Protein AF-A0A2N3T7X9-F1 (afdb_monomer_lite)

Structure (mmCIF, N/CA/C/O backbone):
data_AF-A0A2N3T7X9-F1
#
_entry.id   AF-A0A2N3T7X9-F1
#
loop_
_atom_site.group_PDB
_atom_site.id
_atom_site.type_symbol
_atom_site.label_atom_id
_atom_site.label_alt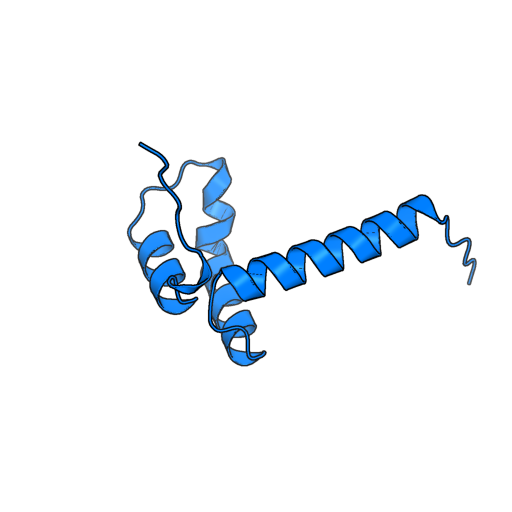_id
_atom_site.label_comp_id
_atom_site.label_asym_id
_atom_site.label_entity_id
_atom_site.label_seq_id
_atom_site.pdbx_PDB_ins_code
_atom_site.Cartn_x
_atom_site.Cartn_y
_atom_site.Cartn_z
_atom_site.occupancy
_atom_site.B_iso_or_equiv
_atom_site.auth_seq_id
_atom_site.auth_comp_id
_atom_site.auth_asym_id
_atom_site.auth_atom_id
_atom_site.pdbx_PDB_model_num
ATOM 1 N N . MET A 1 1 ? -0.198 12.149 -25.163 1.00 48.09 1 MET A N 1
ATOM 2 C CA . MET A 1 1 ? -0.502 10.783 -24.685 1.00 48.09 1 MET A CA 1
ATOM 3 C C . MET A 1 1 ? -0.951 10.898 -23.240 1.00 48.09 1 MET A C 1
ATOM 5 O O . MET A 1 1 ? -0.142 11.251 -22.393 1.00 48.09 1 MET A O 1
ATOM 9 N N . ARG A 1 2 ? -2.253 10.752 -22.975 1.00 45.81 2 ARG A N 1
ATOM 10 C CA . ARG A 1 2 ? -2.785 10.798 -21.609 1.00 45.81 2 ARG A CA 1
ATOM 11 C C . ARG A 1 2 ? -2.506 9.427 -20.996 1.00 45.81 2 ARG A C 1
ATOM 13 O O . ARG A 1 2 ? -3.101 8.445 -21.424 1.00 45.81 2 ARG A O 1
ATOM 20 N N . TYR A 1 3 ? -1.544 9.349 -20.082 1.00 59.81 3 TYR A N 1
ATOM 21 C CA . TYR A 1 3 ? -1.320 8.153 -19.274 1.00 59.81 3 TYR A CA 1
ATOM 22 C C . TYR A 1 3 ? -2.425 8.098 -18.222 1.00 59.81 3 TYR A C 1
ATOM 24 O O . TYR A 1 3 ? -2.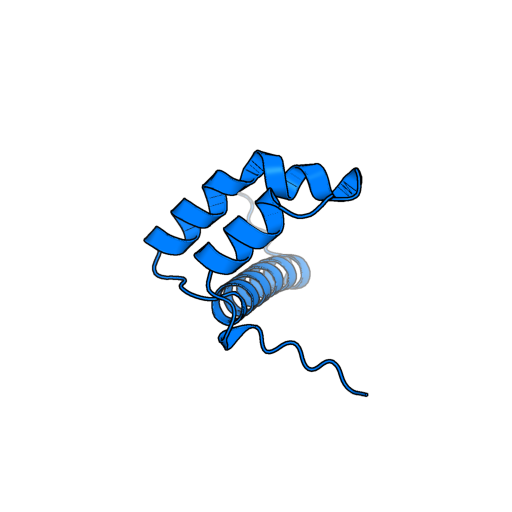223 8.480 -17.072 1.00 59.81 3 TYR A O 1
ATOM 32 N N . ASP A 1 4 ? -3.627 7.720 -18.650 1.00 67.69 4 ASP A N 1
ATOM 33 C CA . ASP A 1 4 ? -4.737 7.478 -17.738 1.00 67.69 4 ASP A CA 1
ATOM 34 C C . ASP A 1 4 ? -4.457 6.142 -17.042 1.00 67.69 4 ASP A C 1
ATOM 36 O O . ASP A 1 4 ? -4.768 5.060 -17.542 1.00 67.69 4 ASP A O 1
ATOM 40 N N . ILE A 1 5 ? -3.717 6.218 -15.934 1.00 76.81 5 ILE A N 1
ATOM 41 C CA . ILE A 1 5 ? -3.462 5.062 -15.083 1.00 76.81 5 ILE A CA 1
ATOM 42 C C . ILE A 1 5 ? -4.764 4.781 -14.347 1.00 76.81 5 ILE A C 1
ATOM 44 O O . ILE A 1 5 ? -5.116 5.451 -13.375 1.00 76.81 5 ILE A O 1
ATOM 48 N N . ASP A 1 6 ? -5.479 3.779 -14.836 1.00 84.75 6 ASP A N 1
ATOM 49 C CA . ASP A 1 6 ? -6.717 3.330 -14.230 1.00 84.75 6 ASP A CA 1
ATOM 50 C C . ASP A 1 6 ? -6.424 2.550 -12.939 1.00 84.75 6 ASP A C 1
ATOM 52 O O . ASP A 1 6 ? -6.099 1.360 -12.949 1.00 84.75 6 ASP A O 1
ATOM 56 N N . LEU A 1 7 ? -6.541 3.245 -11.807 1.00 86.75 7 LEU A N 1
ATOM 57 C CA . LEU A 1 7 ? -6.307 2.693 -10.470 1.00 86.75 7 LEU A CA 1
ATOM 58 C C . LEU A 1 7 ? -7.310 1.597 -10.085 1.00 86.75 7 LEU A C 1
ATOM 60 O O . LEU A 1 7 ? -7.046 0.847 -9.147 1.00 86.75 7 LEU A O 1
ATOM 64 N N . SER A 1 8 ? -8.448 1.488 -10.779 1.00 87.44 8 SER A N 1
ATOM 65 C CA . SER A 1 8 ? -9.421 0.419 -10.523 1.00 87.44 8 SER A CA 1
ATOM 66 C C . SER A 1 8 ? -8.909 -0.947 -10.987 1.00 87.44 8 SER A C 1
ATOM 68 O O . SER A 1 8 ? -9.276 -1.972 -10.418 1.00 87.44 8 SER A O 1
ATOM 70 N N . LYS A 1 9 ? -8.002 -0.959 -11.972 1.00 89.31 9 LYS A N 1
ATOM 71 C CA . LYS A 1 9 ? -7.402 -2.176 -12.535 1.00 89.31 9 LYS A CA 1
ATOM 72 C C . LYS A 1 9 ? -6.192 -2.672 -11.755 1.00 89.31 9 LYS A C 1
ATOM 74 O O . LYS A 1 9 ? -5.731 -3.782 -11.996 1.00 89.31 9 LYS A O 1
ATOM 79 N N . ILE A 1 10 ? -5.662 -1.857 -10.844 1.00 90.00 10 ILE A N 1
ATOM 80 C CA . ILE A 1 10 ? -4.492 -2.209 -10.045 1.00 90.00 10 ILE A CA 1
ATOM 81 C C . ILE A 1 10 ? -4.980 -2.735 -8.701 1.00 90.00 10 ILE A C 1
ATOM 83 O O . ILE A 1 10 ? -5.448 -1.971 -7.849 1.00 90.00 10 ILE A O 1
ATOM 87 N N . SER A 1 11 ? -4.866 -4.049 -8.516 1.00 92.12 11 SER A N 1
ATOM 88 C CA . SER A 1 11 ? -5.175 -4.680 -7.238 1.00 92.12 11 SER A CA 1
ATOM 89 C C . SER A 1 11 ? -4.143 -4.304 -6.171 1.00 92.12 11 SER A C 1
ATOM 91 O O . SER A 1 11 ? -3.008 -3.919 -6.473 1.00 92.12 11 SER A O 1
ATOM 93 N N . ILE A 1 12 ? -4.515 -4.443 -4.898 1.00 91.12 12 ILE A N 1
ATOM 94 C CA . ILE A 1 12 ? -3.579 -4.231 -3.785 1.00 91.12 12 ILE A CA 1
ATOM 95 C C . ILE A 1 12 ? -2.383 -5.200 -3.857 1.00 91.12 12 ILE A C 1
ATOM 97 O O . ILE A 1 12 ? -1.264 -4.808 -3.525 1.00 91.12 12 ILE A O 1
ATOM 101 N N . ASP A 1 13 ? -2.577 -6.433 -4.336 1.00 90.25 13 ASP A N 1
ATOM 102 C CA . ASP A 1 13 ? -1.483 -7.396 -4.517 1.00 90.25 13 ASP A CA 1
ATOM 103 C C . ASP A 1 13 ? -0.544 -7.009 -5.662 1.00 90.25 13 ASP A C 1
ATOM 105 O O . ASP A 1 13 ? 0.674 -7.138 -5.529 1.00 90.25 13 ASP A O 1
ATOM 109 N N . ASP A 1 14 ? -1.083 -6.510 -6.776 1.00 90.94 14 ASP A N 1
ATOM 110 C CA . ASP A 1 14 ? -0.255 -6.048 -7.894 1.00 90.94 14 ASP A CA 1
ATOM 111 C C . ASP A 1 14 ? 0.559 -4.829 -7.481 1.00 90.94 14 ASP A C 1
ATOM 113 O O . ASP A 1 14 ? 1.766 -4.773 -7.715 1.00 90.94 14 ASP A O 1
ATOM 117 N N . TYR A 1 15 ? -0.067 -3.891 -6.770 1.00 89.25 15 TYR A N 1
ATOM 118 C CA . TYR A 1 15 ? 0.641 -2.745 -6.219 1.00 89.25 15 TYR A CA 1
ATOM 119 C C . TYR A 1 15 ? 1.738 -3.153 -5.232 1.00 89.25 15 TYR A C 1
ATOM 121 O O . TYR A 1 15 ? 2.834 -2.591 -5.258 1.00 89.25 15 TYR A O 1
ATOM 129 N N . LYS A 1 16 ? 1.488 -4.175 -4.405 1.00 89.56 16 LYS A N 1
ATOM 130 C CA . LYS A 1 16 ? 2.499 -4.744 -3.509 1.00 89.56 16 LYS A CA 1
ATOM 131 C C . LYS A 1 16 ? 3.711 -5.264 -4.289 1.00 89.56 16 LYS A C 1
ATOM 133 O O . LYS A 1 16 ? 4.836 -4.878 -3.985 1.00 89.56 16 LYS A O 1
ATOM 138 N N . LYS A 1 17 ? 3.493 -6.063 -5.337 1.00 89.81 17 LYS A N 1
ATOM 139 C CA . LYS A 1 17 ? 4.575 -6.574 -6.203 1.00 89.81 17 LYS A CA 1
ATOM 140 C C . LYS A 1 17 ? 5.342 -5.447 -6.898 1.00 89.81 17 LYS A C 1
ATOM 142 O O . LYS A 1 17 ? 6.566 -5.513 -7.030 1.00 89.81 17 LYS A O 1
ATOM 147 N N . ILE A 1 18 ? 4.640 -4.394 -7.321 1.00 88.56 18 ILE A N 1
ATOM 148 C CA . ILE A 1 18 ? 5.260 -3.205 -7.916 1.00 88.56 18 ILE A CA 1
ATOM 149 C C . ILE A 1 18 ? 6.169 -2.524 -6.887 1.00 88.56 18 ILE A C 1
ATOM 151 O O . ILE A 1 18 ? 7.325 -2.253 -7.192 1.00 88.56 18 ILE A O 1
ATOM 155 N N . LEU A 1 19 ? 5.706 -2.309 -5.654 1.00 87.44 19 LEU A N 1
ATOM 156 C CA . LEU A 1 19 ? 6.516 -1.711 -4.583 1.00 87.44 19 LEU A CA 1
ATOM 157 C C . LEU A 1 19 ? 7.738 -2.559 -4.198 1.00 87.44 19 LEU A C 1
ATOM 159 O O . LEU A 1 19 ? 8.791 -2.011 -3.863 1.00 87.44 19 LEU A O 1
ATOM 163 N N . GLU A 1 20 ? 7.620 -3.886 -4.238 1.00 86.56 20 GLU A N 1
ATOM 164 C CA . GLU A 1 20 ? 8.730 -4.796 -3.932 1.00 86.56 20 GLU A CA 1
ATOM 165 C C . GLU A 1 20 ? 9.814 -4.763 -5.013 1.00 86.56 20 GLU A C 1
ATOM 167 O O . GLU A 1 20 ? 11.002 -4.690 -4.680 1.00 86.56 20 GLU A O 1
ATOM 172 N N . SER A 1 21 ? 9.401 -4.772 -6.284 1.00 86.75 21 SER A N 1
ATOM 173 C CA . SER A 1 21 ? 10.293 -4.822 -7.450 1.00 86.75 21 SER A CA 1
ATOM 174 C C . SER A 1 21 ? 10.855 -3.460 -7.865 1.00 86.75 21 SER A C 1
ATOM 176 O O . SER A 1 21 ? 11.935 -3.393 -8.450 1.00 86.75 21 SER A O 1
ATOM 178 N N . THR A 1 22 ? 10.165 -2.364 -7.543 1.00 87.38 22 THR A N 1
ATOM 179 C CA . THR A 1 22 ? 10.583 -1.016 -7.940 1.00 87.38 22 THR A CA 1
ATOM 180 C C . THR A 1 22 ? 11.720 -0.502 -7.061 1.00 87.38 22 THR A C 1
ATOM 182 O O . THR A 1 22 ? 11.693 -0.601 -5.830 1.00 87.38 22 THR A O 1
ATOM 185 N N . HIS A 1 23 ? 12.716 0.121 -7.692 1.00 86.25 23 HIS A N 1
ATOM 186 C CA . HIS A 1 23 ? 13.714 0.912 -6.984 1.00 86.25 23 HIS A CA 1
ATOM 187 C C . HIS A 1 23 ? 13.094 2.246 -6.546 1.00 86.25 23 HIS A C 1
ATOM 189 O O . HIS A 1 23 ? 12.907 3.158 -7.350 1.00 86.25 23 HIS A O 1
ATOM 195 N N . LEU A 1 24 ? 12.724 2.339 -5.269 1.00 83.81 24 LEU A N 1
ATOM 196 C CA . LEU A 1 24 ? 12.091 3.527 -4.703 1.00 83.81 24 LEU A CA 1
ATOM 197 C C . LEU A 1 24 ? 13.135 4.576 -4.315 1.00 83.81 24 LEU A C 1
ATOM 199 O O . LEU A 1 24 ? 14.168 4.256 -3.725 1.00 83.81 24 LEU A O 1
ATOM 203 N N . ILE A 1 25 ? 12.815 5.845 -4.572 1.00 88.88 25 ILE A N 1
ATOM 204 C CA . ILE A 1 25 ? 13.587 6.975 -4.049 1.00 88.88 25 ILE A CA 1
ATOM 205 C C . ILE A 1 25 ? 13.580 6.970 -2.507 1.00 88.88 25 ILE A C 1
ATOM 207 O O . ILE A 1 25 ? 12.638 6.446 -1.904 1.00 88.88 25 ILE A O 1
ATOM 211 N N . PRO A 1 26 ? 14.581 7.575 -1.837 1.00 82.38 26 PRO A N 1
ATOM 212 C CA . PRO A 1 26 ? 14.736 7.493 -0.382 1.00 82.38 26 PRO A CA 1
ATOM 213 C C . PRO A 1 26 ? 13.476 7.888 0.396 1.00 82.38 26 PRO A C 1
ATOM 215 O O . PRO A 1 26 ? 13.083 7.190 1.324 1.00 82.38 26 PRO A O 1
ATOM 218 N N . SER A 1 27 ? 12.787 8.946 -0.039 1.00 83.25 27 SER A N 1
ATOM 219 C CA . SER A 1 27 ? 11.546 9.434 0.575 1.00 83.25 27 SER A CA 1
ATOM 220 C C . SER A 1 27 ? 10.383 8.438 0.505 1.00 83.25 27 SER A C 1
ATOM 222 O O . SER A 1 27 ? 9.434 8.548 1.274 1.00 83.25 27 SER A O 1
ATOM 224 N N . TRP A 1 28 ? 10.428 7.476 -0.417 1.00 82.94 28 TRP A N 1
ATOM 225 C CA . TRP A 1 28 ? 9.385 6.467 -0.615 1.00 82.94 28 TRP A CA 1
ATOM 226 C C . TRP A 1 28 ? 9.727 5.123 0.035 1.00 82.94 28 TRP A C 1
ATOM 228 O O . TRP A 1 28 ? 8.879 4.233 0.046 1.00 82.94 28 TRP A O 1
ATOM 238 N N . LYS A 1 29 ? 10.918 4.970 0.640 1.00 84.56 29 LYS A N 1
ATOM 239 C CA . LYS A 1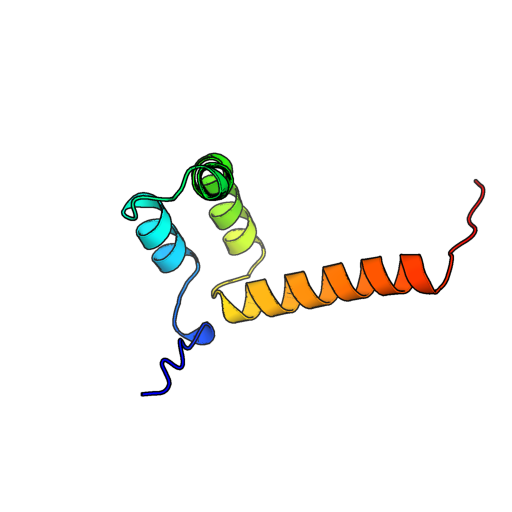 29 ? 11.294 3.746 1.375 1.00 84.56 29 LYS A CA 1
ATOM 240 C C . LYS A 1 29 ? 10.285 3.372 2.456 1.00 84.56 29 LYS A C 1
ATOM 242 O O . LYS A 1 29 ? 9.996 2.190 2.613 1.00 84.56 29 LYS A O 1
ATOM 247 N N . ILE A 1 30 ? 9.680 4.368 3.102 1.00 84.62 30 ILE A N 1
ATOM 248 C CA . ILE A 1 30 ? 8.639 4.175 4.117 1.00 84.62 30 ILE A CA 1
ATOM 249 C C . ILE A 1 30 ? 7.467 3.318 3.605 1.00 84.62 30 ILE A C 1
ATOM 251 O O . ILE A 1 30 ? 6.889 2.545 4.366 1.00 84.62 30 ILE A O 1
ATOM 255 N N . LEU A 1 31 ? 7.138 3.390 2.309 1.00 83.06 31 LEU A N 1
ATOM 256 C CA . LEU A 1 31 ? 6.076 2.582 1.700 1.00 83.06 31 LEU A CA 1
ATOM 257 C C . LEU A 1 31 ? 6.462 1.103 1.611 1.00 83.06 31 LEU A C 1
ATOM 259 O O . LEU A 1 31 ? 5.612 0.232 1.777 1.00 83.06 31 LEU A O 1
ATOM 263 N N . LYS A 1 32 ? 7.746 0.821 1.374 1.00 83.81 32 LYS A N 1
ATOM 264 C CA . LYS A 1 32 ? 8.288 -0.541 1.332 1.00 83.81 32 LYS A CA 1
ATOM 265 C C . LYS A 1 32 ? 8.472 -1.121 2.731 1.00 83.81 32 LYS A C 1
ATOM 267 O O . LYS A 1 32 ? 8.194 -2.295 2.939 1.00 83.81 32 LYS A O 1
ATOM 272 N N . GLU A 1 33 ? 8.870 -0.304 3.700 1.00 85.25 33 GLU A N 1
ATOM 273 C CA . GLU A 1 33 ? 8.975 -0.713 5.108 1.00 85.25 33 GLU A CA 1
ATOM 274 C C . GLU A 1 33 ? 7.604 -1.061 5.701 1.00 85.25 33 GLU A C 1
ATOM 276 O O . GLU A 1 33 ? 7.464 -2.039 6.430 1.00 85.25 33 GLU A O 1
ATOM 281 N N . ASN A 1 34 ? 6.562 -0.318 5.318 1.00 85.50 34 ASN A N 1
ATOM 282 C CA . ASN A 1 34 ? 5.194 -0.528 5.793 1.00 85.50 34 ASN A CA 1
ATOM 283 C C . ASN A 1 34 ? 4.345 -1.372 4.833 1.00 85.50 34 ASN A C 1
ATOM 285 O O . ASN A 1 34 ? 3.115 -1.348 4.894 1.00 85.50 34 ASN A O 1
ATOM 289 N N . ILE A 1 35 ? 4.969 -2.156 3.952 1.00 85.62 35 ILE A N 1
ATOM 290 C CA . ILE A 1 35 ? 4.258 -2.903 2.908 1.00 85.62 35 ILE A CA 1
ATOM 291 C C . ILE A 1 35 ? 3.254 -3.925 3.465 1.00 85.62 35 ILE A C 1
ATOM 293 O O . ILE A 1 35 ? 2.239 -4.232 2.839 1.00 85.62 35 ILE A O 1
ATOM 297 N N . ASN A 1 36 ? 3.481 -4.402 4.691 1.00 84.25 36 ASN A N 1
ATOM 298 C CA . ASN A 1 36 ? 2.561 -5.287 5.402 1.00 84.25 36 ASN A CA 1
ATOM 299 C C . ASN A 1 36 ? 1.190 -4.641 5.653 1.00 84.25 36 ASN A C 1
ATOM 301 O O . ASN A 1 36 ? 0.186 -5.354 5.688 1.00 84.25 36 ASN A O 1
ATOM 305 N N . HIS A 1 37 ? 1.115 -3.309 5.733 1.00 84.94 37 HIS A N 1
ATOM 306 C CA . HIS A 1 37 ? -0.143 -2.584 5.920 1.00 84.94 37 HIS A CA 1
ATOM 307 C C . HIS A 1 37 ? -1.090 -2.766 4.730 1.00 84.94 37 HIS A C 1
ATOM 309 O O . HIS A 1 37 ? -2.301 -2.811 4.926 1.00 84.94 37 HIS A O 1
ATOM 315 N N . LEU A 1 38 ? -0.565 -2.965 3.514 1.00 85.56 38 LEU A N 1
ATOM 316 C CA . LEU A 1 38 ? -1.385 -3.295 2.341 1.00 85.56 38 LEU A CA 1
ATOM 317 C C . LEU A 1 38 ? -2.145 -4.613 2.534 1.00 85.56 38 LEU A C 1
ATOM 319 O O . LEU A 1 38 ? -3.283 -4.748 2.099 1.00 85.56 38 LEU A O 1
ATOM 323 N N . THR A 1 39 ? -1.554 -5.568 3.254 1.00 85.62 39 THR A N 1
ATOM 324 C CA . THR A 1 39 ? -2.214 -6.844 3.569 1.00 85.62 39 THR A CA 1
ATOM 325 C C . THR A 1 39 ? -3.381 -6.642 4.537 1.00 85.62 39 THR A C 1
ATOM 327 O O . THR A 1 39 ? -4.409 -7.297 4.400 1.00 85.62 39 THR A O 1
ATOM 330 N N . ILE A 1 40 ? -3.240 -5.728 5.502 1.00 86.94 40 ILE A N 1
ATOM 331 C CA . ILE A 1 40 ? -4.309 -5.370 6.447 1.00 86.94 40 ILE A CA 1
ATOM 332 C C . ILE A 1 40 ? -5.444 -4.666 5.699 1.00 86.94 40 ILE A C 1
ATOM 334 O O . ILE A 1 40 ? -6.591 -5.076 5.804 1.00 86.94 40 ILE A O 1
ATOM 338 N N . ILE A 1 41 ? -5.107 -3.683 4.861 1.00 85.81 41 ILE A N 1
ATOM 339 C CA . ILE A 1 41 ? -6.051 -2.963 3.992 1.00 85.81 41 ILE A CA 1
ATOM 340 C C . ILE A 1 41 ? -6.865 -3.941 3.134 1.00 85.81 41 ILE A C 1
ATOM 342 O O . ILE A 1 41 ? -8.085 -3.824 3.051 1.00 85.81 41 ILE A O 1
ATOM 346 N N . LYS A 1 42 ? -6.211 -4.958 2.564 1.00 86.38 42 LYS A N 1
ATOM 347 C CA . LYS A 1 42 ? -6.889 -6.010 1.800 1.00 86.38 42 LYS A CA 1
ATOM 348 C C . LYS A 1 42 ? -7.864 -6.832 2.649 1.00 86.38 42 LYS A C 1
ATOM 350 O O . LYS A 1 42 ? -8.940 -7.176 2.172 1.00 86.38 42 LYS A O 1
ATOM 355 N N . LYS A 1 43 ? -7.504 -7.153 3.898 1.00 86.50 43 LYS A N 1
ATOM 356 C CA . LYS A 1 43 ? -8.379 -7.892 4.828 1.00 86.50 43 LYS A CA 1
ATOM 357 C C . LYS A 1 43 ? -9.627 -7.101 5.223 1.00 86.50 43 LYS A C 1
ATOM 359 O O . LYS A 1 43 ? -10.669 -7.710 5.417 1.00 86.50 43 LYS A O 1
ATOM 364 N N . GLU A 1 44 ? -9.532 -5.776 5.273 1.00 86.00 44 GLU A N 1
ATOM 365 C CA . GLU A 1 44 ? -10.659 -4.865 5.527 1.00 86.00 44 GLU A CA 1
ATOM 366 C C . GLU A 1 44 ? -11.610 -4.715 4.317 1.00 86.00 44 GLU A C 1
ATOM 368 O O . GLU A 1 44 ? -12.540 -3.913 4.353 1.00 86.00 44 GLU A O 1
ATOM 373 N N . GLY A 1 45 ? -11.397 -5.475 3.234 1.00 85.44 45 GLY A N 1
ATOM 374 C CA . GLY A 1 45 ? -12.273 -5.489 2.057 1.00 85.44 45 GLY A CA 1
ATOM 375 C C . GLY A 1 45 ? -11.912 -4.470 0.974 1.00 85.44 45 GLY A C 1
ATOM 376 O O . GLY A 1 45 ? -12.737 -4.179 0.116 1.00 85.44 45 GLY A O 1
ATOM 377 N N . ILE A 1 46 ? -10.695 -3.915 0.997 1.00 89.19 46 ILE A N 1
ATOM 378 C CA . ILE A 1 46 ? -10.211 -2.979 -0.029 1.00 89.19 46 ILE A CA 1
ATOM 379 C C . ILE A 1 46 ? -9.381 -3.758 -1.049 1.00 89.19 46 ILE A C 1
ATOM 381 O O . ILE A 1 46 ? -8.296 -4.249 -0.734 1.00 89.19 46 ILE A O 1
ATOM 385 N N . HIS A 1 47 ? -9.865 -3.864 -2.286 1.00 89.25 47 HIS A N 1
ATOM 386 C CA . HIS A 1 47 ? -9.287 -4.779 -3.271 1.00 89.25 47 HIS A CA 1
ATOM 387 C C . HIS A 1 47 ? -8.413 -4.085 -4.318 1.00 89.25 47 HIS A C 1
ATOM 389 O O . HIS A 1 47 ? -7.496 -4.712 -4.857 1.00 89.25 47 HIS A O 1
ATOM 395 N N . ASN A 1 48 ? -8.639 -2.795 -4.578 1.00 91.31 48 ASN A N 1
ATOM 396 C CA . ASN A 1 48 ? -7.896 -2.028 -5.582 1.00 91.31 48 ASN A CA 1
ATOM 397 C C . ASN A 1 48 ? -7.458 -0.636 -5.092 1.00 91.31 48 ASN A C 1
ATOM 399 O O . ASN A 1 48 ? -7.907 -0.121 -4.062 1.00 91.31 48 ASN A O 1
ATOM 403 N N . LEU A 1 49 ? -6.551 -0.011 -5.850 1.00 89.69 49 LEU A N 1
ATOM 404 C CA . LEU A 1 49 ? -6.013 1.311 -5.523 1.00 89.69 49 LEU A CA 1
ATOM 405 C C . LEU A 1 49 ? -7.047 2.433 -5.622 1.00 89.69 49 LEU A C 1
ATOM 407 O O . LEU A 1 49 ? -6.920 3.431 -4.909 1.00 89.69 49 LEU A O 1
ATOM 411 N N . HIS A 1 50 ? -8.065 2.291 -6.471 1.00 90.50 50 HIS A N 1
ATOM 412 C CA . HIS A 1 50 ? -9.141 3.274 -6.549 1.00 90.50 50 HIS A CA 1
ATOM 413 C C . HIS A 1 50 ? -9.919 3.336 -5.225 1.00 90.50 50 HIS A C 1
ATOM 415 O O . HIS A 1 50 ? -10.104 4.419 -4.670 1.00 90.50 50 HIS A O 1
ATOM 421 N N . GLU A 1 51 ? -10.336 2.194 -4.678 1.00 89.00 51 GLU A N 1
ATOM 422 C CA . GLU A 1 51 ? -11.028 2.107 -3.385 1.00 89.00 51 GLU A CA 1
ATOM 423 C C . GLU A 1 51 ? -10.177 2.670 -2.247 1.00 89.00 51 GLU A C 1
ATOM 425 O O . GLU A 1 51 ? -10.647 3.505 -1.467 1.00 89.00 51 GLU A O 1
ATOM 430 N N . LEU A 1 52 ? -8.895 2.295 -2.206 1.00 88.12 52 LEU A N 1
ATOM 431 C CA . LEU A 1 52 ? -7.954 2.835 -1.230 1.00 88.12 52 LEU A CA 1
ATOM 432 C C . LEU A 1 52 ? -7.869 4.365 -1.326 1.00 88.12 52 LEU A C 1
ATOM 434 O O . LEU A 1 52 ? -7.941 5.060 -0.310 1.00 88.12 52 LEU A O 1
ATOM 438 N N . GLN A 1 53 ? -7.768 4.911 -2.541 1.00 88.31 53 GLN A N 1
ATOM 439 C CA . GLN A 1 53 ? -7.715 6.354 -2.757 1.00 88.31 53 GLN A CA 1
ATOM 440 C C . GLN A 1 53 ? -8.993 7.053 -2.270 1.00 88.31 53 GLN A C 1
ATOM 442 O O . GLN A 1 53 ? -8.900 8.107 -1.638 1.00 88.31 53 GLN A O 1
ATOM 447 N N . GLN A 1 54 ? -10.173 6.491 -2.539 1.00 88.56 54 GLN A N 1
ATOM 448 C CA . GLN A 1 54 ? -11.453 7.060 -2.101 1.00 88.56 54 GLN A CA 1
ATOM 449 C C . GLN A 1 54 ? -11.558 7.106 -0.573 1.00 88.56 54 GLN A C 1
ATOM 451 O O . GLN A 1 54 ? -11.948 8.128 -0.005 1.00 88.56 54 GLN A O 1
ATOM 456 N N . ILE A 1 55 ? -11.146 6.036 0.107 1.00 85.88 55 ILE A N 1
ATOM 457 C CA . ILE A 1 55 ? -11.175 5.953 1.571 1.00 85.88 55 ILE A CA 1
ATOM 458 C C . ILE A 1 55 ? -10.196 6.950 2.190 1.00 85.88 55 ILE A C 1
ATOM 460 O O . ILE A 1 55 ? -10.562 7.688 3.108 1.00 85.88 55 ILE A O 1
ATOM 464 N N . LEU A 1 56 ? -8.973 7.034 1.659 1.00 84.31 56 LEU A N 1
ATOM 465 C CA . LEU A 1 56 ? -7.979 8.003 2.122 1.00 84.31 56 LEU A CA 1
ATOM 466 C C . LEU A 1 56 ? -8.457 9.440 1.905 1.00 84.31 56 LEU A C 1
ATOM 468 O O . LEU A 1 56 ? -8.386 10.247 2.831 1.00 84.31 56 LEU A O 1
ATOM 472 N N . LYS A 1 57 ? -9.019 9.753 0.730 1.00 84.38 57 LYS A N 1
ATOM 473 C CA . LYS A 1 57 ? -9.626 11.063 0.448 1.00 84.38 57 LYS A CA 1
ATOM 474 C C . LYS A 1 57 ? -10.754 11.379 1.424 1.00 84.38 57 LYS A C 1
ATOM 476 O O . LYS A 1 57 ? -10.788 12.485 1.953 1.00 84.38 57 LYS A O 1
ATOM 481 N N . LYS A 1 58 ? -11.640 10.421 1.714 1.00 81.19 58 LYS A N 1
ATOM 482 C CA . LYS A 1 58 ? -12.743 10.602 2.668 1.00 81.19 58 LYS A CA 1
ATOM 483 C C . LYS A 1 58 ? -12.231 10.836 4.089 1.00 81.19 58 LYS A C 1
ATOM 485 O O . LYS A 1 58 ? -12.710 11.753 4.746 1.00 81.19 58 LYS A O 1
ATOM 490 N N . LYS A 1 59 ? -11.232 10.073 4.546 1.00 76.75 59 LYS A N 1
ATOM 491 C CA 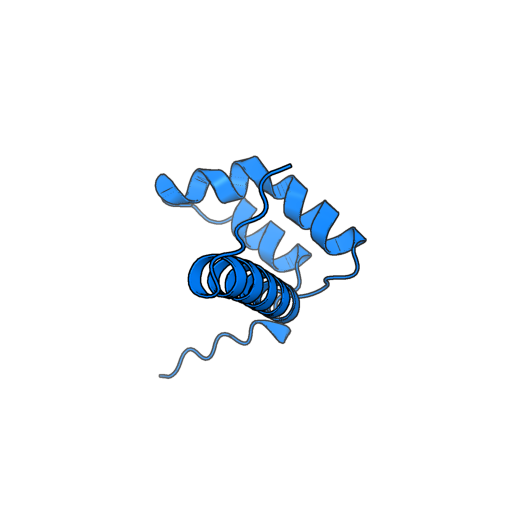. LYS A 1 59 ? -10.613 10.245 5.872 1.00 76.75 59 LYS A CA 1
ATOM 492 C C . LYS A 1 59 ? -9.911 11.598 5.998 1.00 76.75 59 LYS A C 1
ATOM 494 O O . LYS A 1 59 ? -10.108 12.291 6.990 1.00 76.75 59 LYS A O 1
ATOM 499 N N . ILE A 1 60 ? -9.134 11.993 4.989 1.00 74.19 60 ILE A N 1
ATOM 500 C CA . ILE A 1 60 ? -8.469 13.302 4.936 1.00 74.19 60 ILE A CA 1
ATOM 501 C C . ILE A 1 60 ? -9.510 14.421 4.885 1.00 74.19 60 ILE A C 1
ATOM 503 O O . ILE A 1 60 ? -9.373 15.406 5.596 1.00 74.19 60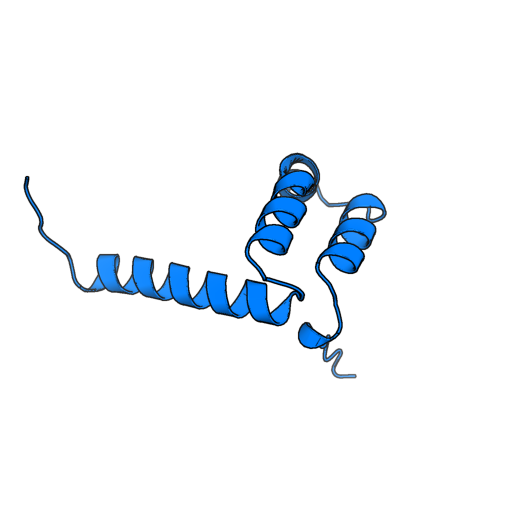 ILE A O 1
ATOM 507 N N . SER A 1 61 ? -10.579 14.265 4.104 1.00 67.12 61 SER A N 1
ATOM 508 C CA . SER A 1 61 ? -11.681 15.226 4.064 1.00 67.12 61 SER A CA 1
ATOM 509 C C . SER A 1 61 ? -12.397 15.332 5.409 1.00 67.12 61 SER A C 1
ATOM 511 O O . SER A 1 61 ? -12.765 16.434 5.790 1.00 67.12 61 SER A O 1
ATOM 513 N N . LEU A 1 62 ? -12.571 14.227 6.141 1.00 64.56 62 LEU A N 1
ATOM 514 C CA . LEU A 1 62 ? -13.141 14.207 7.492 1.00 64.56 62 LEU A CA 1
ATOM 515 C C . LEU A 1 62 ? -12.236 14.914 8.502 1.00 64.56 62 LEU A C 1
ATOM 517 O O . LEU A 1 62 ? -12.715 15.762 9.243 1.00 64.56 62 LEU A O 1
ATOM 521 N N . LEU A 1 63 ? -10.934 14.626 8.487 1.00 68.06 63 LEU A N 1
ATOM 522 C CA . LEU A 1 63 ? -9.935 15.316 9.310 1.00 68.06 63 LEU A CA 1
ATOM 523 C C . LEU A 1 63 ? -9.868 16.810 8.981 1.00 68.06 63 LEU A C 1
ATOM 525 O O . LEU A 1 63 ? -9.895 17.648 9.873 1.00 68.06 63 LEU A O 1
ATOM 529 N N . ASN A 1 64 ? -9.847 17.161 7.697 1.00 64.56 64 ASN A N 1
ATOM 530 C CA . ASN A 1 64 ? -9.817 18.548 7.243 1.00 64.56 64 ASN A CA 1
ATOM 531 C C . ASN A 1 64 ? -11.121 19.283 7.559 1.00 64.56 64 ASN A C 1
ATOM 533 O O . ASN A 1 64 ? -11.084 20.476 7.839 1.00 64.56 64 ASN A O 1
ATOM 537 N N . PHE A 1 65 ? -12.262 18.592 7.524 1.00 55.75 65 PHE A N 1
ATOM 538 C CA . PHE A 1 65 ? -13.545 19.137 7.954 1.00 55.75 65 PHE A CA 1
ATOM 539 C C . PHE A 1 65 ? -13.565 19.351 9.469 1.00 55.75 65 PHE A C 1
ATOM 541 O O . PHE A 1 65 ? -13.888 20.448 9.895 1.00 55.75 65 PHE A O 1
ATOM 548 N N . GLN A 1 66 ? -13.125 18.386 10.281 1.00 55.81 66 GLN A N 1
ATOM 549 C CA . GLN A 1 66 ? -12.990 18.557 11.737 1.00 55.81 66 GLN A CA 1
ATOM 550 C C . GLN A 1 66 ? -12.050 19.720 12.094 1.00 55.81 66 GLN A C 1
ATOM 552 O O . GLN A 1 66 ? -12.382 20.547 12.940 1.00 55.81 66 GLN A O 1
ATOM 557 N N . ASN A 1 67 ? -10.926 19.845 11.382 1.00 58.94 67 ASN A N 1
ATOM 558 C CA . ASN A 1 67 ? -9.968 20.935 11.566 1.00 58.94 67 ASN A CA 1
ATOM 559 C C . ASN A 1 67 ? -10.516 22.296 11.102 1.00 58.94 67 ASN A C 1
ATOM 561 O O . ASN A 1 67 ? -10.195 23.315 11.705 1.00 58.94 67 ASN A O 1
ATOM 565 N N . LYS A 1 68 ? -11.344 22.336 10.047 1.00 57.25 68 LYS A N 1
ATOM 566 C CA . LYS A 1 68 ? -11.990 23.571 9.562 1.00 57.25 68 LYS A CA 1
ATOM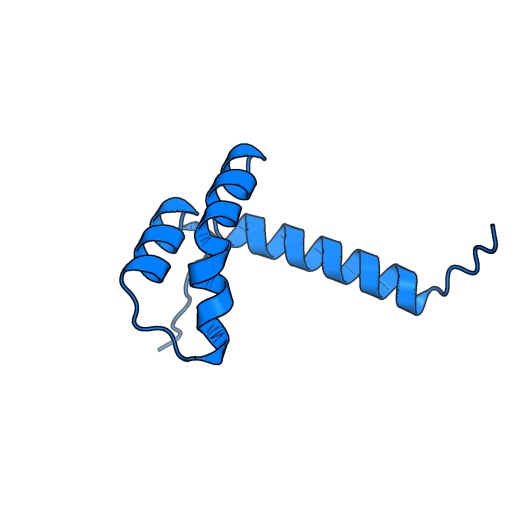 567 C C . LYS A 1 68 ? -13.195 23.993 10.395 1.00 57.25 68 LYS A C 1
ATOM 569 O O . LYS A 1 68 ? -13.453 25.184 10.506 1.00 57.25 68 LYS A O 1
ATOM 574 N N . VAL A 1 69 ? -13.947 23.033 10.923 1.00 58.47 69 VAL A N 1
ATOM 575 C CA . VAL A 1 69 ? -15.161 23.280 11.712 1.00 58.47 69 VAL A CA 1
ATOM 576 C C . VAL A 1 69 ? -14.825 23.554 13.177 1.00 58.47 69 VAL A C 1
ATOM 578 O O . VAL A 1 69 ? -15.678 24.049 13.900 1.00 58.47 69 VAL A O 1
ATOM 581 N N . GLY A 1 70 ? -13.577 23.333 13.606 1.00 53.69 70 GLY A N 1
ATOM 582 C CA . GLY A 1 70 ? -13.123 23.721 14.935 1.00 53.69 70 GLY A CA 1
ATOM 583 C C . GLY A 1 70 ? -13.977 23.065 16.011 1.00 53.69 70 GLY A C 1
ATOM 584 O O . GLY A 1 70 ? -14.683 23.752 16.744 1.00 53.69 70 GLY A O 1
ATOM 585 N N . CYS A 1 71 ? -13.921 21.737 16.127 1.00 45.28 71 CYS A N 1
ATOM 586 C CA . CYS A 1 71 ? -14.427 21.095 17.334 1.00 45.28 71 CYS A CA 1
ATOM 587 C C . CYS A 1 71 ? -13.509 21.466 18.507 1.00 45.28 71 CYS A C 1
ATOM 589 O O . CYS A 1 71 ? -12.573 20.748 18.849 1.00 45.28 71 CYS A O 1
ATOM 591 N N . GLN A 1 72 ? -13.826 22.604 19.129 1.00 48.22 72 GLN A N 1
ATOM 592 C CA . GLN A 1 72 ? -13.886 22.702 20.578 1.00 48.22 72 GLN A CA 1
ATOM 593 C C . GLN A 1 72 ? -14.542 21.416 21.086 1.00 48.22 72 GLN A C 1
ATOM 595 O O . GLN A 1 72 ? -15.730 21.212 20.882 1.00 48.22 72 GLN A O 1
ATOM 600 N N . ASN A 1 73 ? -13.761 20.530 21.684 1.00 38.53 73 ASN A N 1
ATOM 601 C CA . ASN A 1 73 ? -14.250 19.625 22.708 1.00 38.53 73 ASN A CA 1
ATOM 602 C C . ASN A 1 73 ? -13.134 19.517 23.738 1.00 38.53 73 ASN A C 1
ATOM 604 O O . ASN A 1 73 ? -12.217 18.709 23.631 1.00 38.53 73 ASN A O 1
ATOM 608 N N . SER A 1 74 ? -13.221 20.432 24.700 1.00 37.09 74 SER A N 1
ATOM 609 C CA . SER A 1 74 ? -12.761 20.209 26.060 1.00 37.09 74 SER A CA 1
ATOM 610 C C . SER A 1 74 ? -13.512 18.996 26.603 1.00 37.09 74 SER A C 1
ATOM 612 O O . SER A 1 74 ? -14.730 19.084 26.747 1.00 37.09 74 SER A O 1
ATOM 614 N N . ILE A 1 75 ? -12.804 17.908 26.901 1.00 41.12 75 ILE A N 1
ATOM 615 C CA . ILE A 1 75 ? -13.108 16.996 28.014 1.00 41.12 75 ILE A CA 1
ATOM 616 C C . ILE A 1 75 ? -11.769 16.580 28.613 1.00 41.12 75 ILE A C 1
ATOM 618 O O . ILE A 1 75 ? -10.913 16.111 27.831 1.00 41.12 75 ILE A O 1
#

Foldseek 3Di:
DPPPPDQQPAWLVNVLVCLVPDDDDPVCVVCVVVNVVSVVCVVVVRTTRVSVVVVVVVVVVVVVCCVVVPPPDDD

Secondary structure (DSSP, 8-state):
------TTS-BHHHHHHHHHHS---GGGHHHHHTTHHHHHHHHTT--BHHHHHHHHHHHHHHHHHHHHHT-----

pLDDT: mean 78.25, std 14.97, range [37.09, 92.12]

Sequence (75 aa):
MRYDIDLSKISIDDYKKILESTHLIPSWKILKENINHLTIIKKEGIHNLHELQQILKKKISLLNFQNKVGCQNSI

Radius of gyration: 15.98 Å; chains: 1; bounding box: 30×32×53 Å